Protein AF-A0A378B415-F1 (afdb_monomer)

Organism: Klebsiella pneumoniae (NCBI:txid573)

Mean predicted aligned error: 6.0 Å

InterPro domains:
  IPR000515 ABC transporter type 1, transmembrane domain MetI-like [PS50928] (44-105)
  IPR035906 MetI-like superfamily [G3DSA:1.10.3720.10] (1-105)
  IPR035906 MetI-like superfamily [SSF161098] (2-105)

Radius of gyration: 22.16 Å; Cα contacts (8 Å, |Δi|>4): 38; chains: 1; bounding box: 44×38×58 Å

pLDDT: mean 92.39, std 5.15, range [62.81, 98.38]

Solvent-accessible surface area (backbone atoms only — not comparable to full-atom values): 6098 Å² total; per-residue (Å²): 110,80,84,50,46,65,57,51,52,51,51,46,30,58,39,12,67,42,36,89,79,76,35,82,56,60,68,48,53,51,51,63,56,51,73,66,37,86,58,47,64,58,55,52,49,52,50,52,50,52,52,51,52,52,52,52,52,46,46,67,52,48,49,58,53,48,48,49,64,72,78,40,92,58,84,63,59,69,57,56,55,49,62,69,42,45,71,76,70,47,61,68,65,57,60,53,50,54,50,53,53,65,75,70,110

Foldseek 3Di:
DVVCVVVVVVVQCCQPVCVVVVDPPCGNVVVVVLVPDPCNCVVVVVVCVVVVVCVVVCCVPVVVLVCCLPVDDDPPNVVSVVVVCVVVPDDVVVVVVVVVVVVVD

Sequence (105 aa):
MLVALPLVFILLQAIFPHFSAGSLGDAFGGIPALLADPQLPAMLGGTLWIAAGVALVSVMIGLPLGILRGMFSLPLPRLWDLLFLIPFLTPPYISALSWMLALQS

Secondary structure (DSSP, 8-state):
-TTTHHHHHHHHHHH-TTGGGT---STTTHHHHHHT-TTHHHHHHHHHHHHHHHHHHHHHHHHHHHHHHHHS--SSHHHHHHHHHHHHHS-HHHHHHHHHHHHH-

Structure (mmCIF, N/CA/C/O backbone):
data_AF-A0A378B415-F1
#
_entry.id   AF-A0A378B415-F1
#
loop_
_atom_site.group_PDB
_atom_site.id
_atom_site.type_symbol
_atom_site.label_atom_id
_atom_site.label_alt_id
_atom_site.label_comp_id
_atom_site.label_asym_id
_atom_site.label_entity_id
_atom_site.label_seq_id
_atom_site.pdbx_PDB_ins_code
_atom_site.Cartn_x
_atom_site.Cartn_y
_atom_site.Cartn_z
_atom_site.occupancy
_atom_site.B_iso_or_equiv
_atom_site.auth_seq_id
_atom_site.auth_comp_id
_atom_site.auth_asym_id
_atom_site.auth_atom_id
_atom_site.pdbx_PDB_model_num
ATOM 1 N N . MET A 1 1 ? -11.391 -14.918 -20.750 1.00 62.81 1 MET A N 1
ATOM 2 C CA . MET A 1 1 ? -10.126 -14.442 -21.356 1.00 62.81 1 MET A CA 1
ATOM 3 C C . MET A 1 1 ? -10.041 -12.921 -21.484 1.00 62.81 1 MET A C 1
ATOM 5 O O . MET A 1 1 ? -8.949 -12.401 -21.314 1.00 62.81 1 MET A O 1
ATOM 9 N N . LEU A 1 2 ? -11.152 -12.189 -21.665 1.00 77.81 2 LEU A N 1
ATOM 10 C CA . LEU A 1 2 ? -11.139 -10.715 -21.738 1.00 77.81 2 LEU A CA 1
ATOM 11 C C . LEU A 1 2 ? -10.521 -10.024 -20.497 1.00 77.81 2 LEU A C 1
ATOM 13 O O . LEU A 1 2 ? -9.818 -9.034 -20.638 1.00 77.81 2 LEU A O 1
ATOM 17 N N . VAL A 1 3 ? -10.704 -10.592 -19.298 1.00 89.06 3 VAL A N 1
ATOM 18 C CA . VAL A 1 3 ? -10.144 -10.064 -18.032 1.00 89.06 3 VAL A CA 1
ATOM 19 C C . VAL A 1 3 ? -8.618 -10.217 -17.940 1.00 89.06 3 VAL A C 1
ATOM 21 O O . VAL A 1 3 ? -7.954 -9.406 -17.305 1.00 89.06 3 VAL A O 1
ATOM 24 N N . ALA A 1 4 ? -8.047 -11.236 -18.588 1.00 92.12 4 ALA A N 1
ATOM 25 C CA . ALA A 1 4 ? -6.605 -11.492 -18.563 1.00 92.12 4 ALA A CA 1
ATOM 26 C C . ALA A 1 4 ? -5.844 -10.684 -19.625 1.00 92.12 4 ALA A C 1
ATOM 28 O O . ALA A 1 4 ? -4.639 -10.493 -19.498 1.00 92.12 4 ALA A O 1
ATOM 29 N N . LEU A 1 5 ? -6.543 -10.189 -20.652 1.00 92.75 5 LEU A N 1
ATOM 30 C CA . LEU A 1 5 ? -5.972 -9.412 -21.750 1.00 92.75 5 LEU A CA 1
ATOM 31 C C . LEU A 1 5 ? -5.056 -8.254 -21.289 1.00 92.75 5 LEU A C 1
ATOM 33 O O . LEU A 1 5 ? -3.935 -8.195 -21.788 1.00 92.75 5 LEU A O 1
ATOM 37 N N . PRO A 1 6 ? -5.438 -7.371 -20.338 1.00 93.00 6 PRO A N 1
ATOM 38 C CA . PRO A 1 6 ? -4.557 -6.285 -19.895 1.00 93.00 6 PRO A CA 1
ATOM 39 C C . PRO A 1 6 ? -3.289 -6.789 -19.197 1.00 93.00 6 PRO A C 1
ATOM 41 O O . PRO A 1 6 ? -2.213 -6.242 -19.416 1.00 93.00 6 PRO A O 1
ATOM 44 N N . LEU A 1 7 ? -3.386 -7.859 -18.404 1.00 94.06 7 LEU A N 1
ATOM 45 C CA . LEU A 1 7 ? -2.223 -8.464 -17.748 1.00 94.06 7 LEU A CA 1
ATOM 46 C C . LEU A 1 7 ? -1.273 -9.075 -18.776 1.00 94.06 7 LEU A C 1
ATOM 48 O O . LEU A 1 7 ? -0.072 -8.832 -18.723 1.00 94.06 7 LEU A O 1
ATOM 52 N N . VAL A 1 8 ? -1.814 -9.811 -19.749 1.00 94.12 8 VAL A N 1
ATOM 53 C CA . VAL A 1 8 ? -1.033 -10.362 -20.863 1.00 94.12 8 VAL A CA 1
ATOM 54 C C . VAL A 1 8 ? -0.372 -9.237 -21.659 1.00 94.12 8 VAL A C 1
ATOM 56 O O . VAL A 1 8 ? 0.797 -9.350 -22.008 1.00 94.12 8 VAL A O 1
ATOM 59 N N . PHE A 1 9 ? -1.068 -8.124 -21.887 1.00 92.94 9 PHE A N 1
ATOM 60 C CA . PHE A 1 9 ? -0.516 -6.958 -22.574 1.00 92.94 9 PHE A CA 1
ATOM 61 C C . PHE A 1 9 ? 0.634 -6.296 -21.794 1.00 92.94 9 PHE A C 1
ATOM 63 O O . PHE A 1 9 ? 1.646 -5.927 -22.386 1.00 92.94 9 PHE A O 1
ATOM 70 N N . ILE A 1 10 ? 0.524 -6.180 -20.466 1.00 93.44 10 ILE A N 1
ATOM 71 C CA . ILE A 1 10 ? 1.612 -5.688 -19.601 1.00 93.44 10 ILE A CA 1
ATOM 72 C C . ILE A 1 10 ? 2.811 -6.643 -19.646 1.00 93.44 10 ILE A C 1
ATOM 74 O O . ILE A 1 10 ? 3.942 -6.189 -19.786 1.00 93.44 10 ILE A O 1
ATOM 78 N N . LEU A 1 11 ? 2.578 -7.958 -19.585 1.00 93.44 11 LEU A N 1
ATOM 79 C CA . LEU A 1 11 ? 3.644 -8.961 -19.678 1.00 93.44 11 LEU A CA 1
ATOM 80 C C . LEU A 1 11 ? 4.357 -8.915 -21.033 1.00 93.44 11 LEU A C 1
ATOM 82 O O . LEU A 1 11 ? 5.583 -8.953 -21.082 1.00 93.44 11 LEU A O 1
ATOM 86 N N . LEU A 1 12 ? 3.605 -8.789 -22.129 1.00 93.50 12 LEU A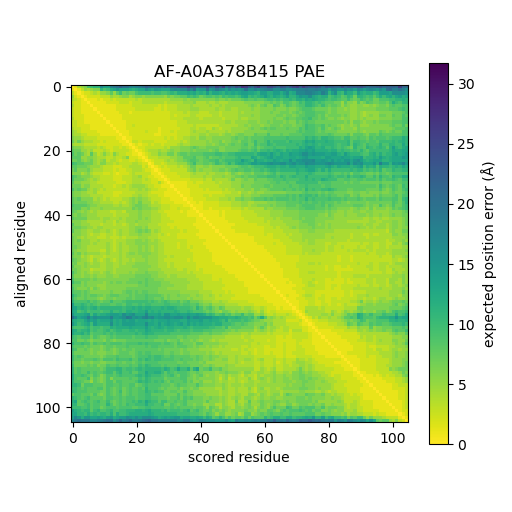 N 1
ATOM 87 C CA . LEU A 1 12 ? 4.177 -8.657 -23.467 1.00 93.50 12 LEU A CA 1
ATOM 88 C C . LEU A 1 12 ? 4.992 -7.372 -23.610 1.00 93.50 12 LEU A C 1
ATOM 90 O O . LEU A 1 12 ? 6.049 -7.426 -24.219 1.00 93.50 12 LEU A O 1
ATOM 94 N N . GLN A 1 13 ? 4.574 -6.257 -23.004 1.00 92.56 13 GLN A N 1
ATOM 95 C CA . GLN A 1 13 ? 5.380 -5.029 -22.966 1.00 92.56 13 GLN A CA 1
ATOM 96 C C . GLN A 1 13 ? 6.626 -5.150 -22.079 1.00 92.56 13 GLN A C 1
ATOM 98 O O . GLN A 1 13 ? 7.662 -4.578 -22.397 1.00 92.56 13 GLN A O 1
ATOM 103 N N . ALA A 1 14 ? 6.549 -5.901 -20.979 1.00 92.31 14 ALA A N 1
ATOM 104 C CA . ALA A 1 14 ? 7.707 -6.155 -20.126 1.00 92.31 14 ALA A CA 1
ATOM 105 C C . ALA A 1 14 ? 8.772 -7.006 -20.844 1.00 92.31 14 ALA A C 1
ATOM 107 O O . ALA A 1 14 ? 9.966 -6.786 -20.650 1.00 92.31 14 ALA A O 1
ATOM 108 N N . ILE A 1 15 ? 8.346 -7.958 -21.686 1.00 93.62 15 ILE A N 1
ATOM 109 C CA . ILE A 1 15 ? 9.245 -8.762 -22.529 1.00 93.62 15 ILE A CA 1
ATOM 110 C C . ILE A 1 15 ? 9.687 -7.968 -23.762 1.00 93.62 15 ILE A C 1
ATOM 112 O O . ILE A 1 15 ? 10.856 -8.008 -24.105 1.00 93.62 15 ILE A O 1
ATOM 116 N N . PHE A 1 16 ? 8.790 -7.242 -24.422 1.00 95.25 16 PHE A N 1
ATOM 117 C CA . PHE A 1 16 ? 9.058 -6.460 -25.628 1.00 95.25 16 PHE A CA 1
ATOM 118 C C . PHE A 1 16 ? 8.699 -4.989 -25.360 1.00 95.25 16 PHE A C 1
ATOM 120 O O . PHE A 1 16 ? 7.535 -4.608 -25.514 1.00 95.25 16 PHE A O 1
ATOM 127 N N . PRO A 1 17 ? 9.669 -4.131 -24.994 1.00 90.44 17 PRO A N 1
ATOM 128 C CA . PRO A 1 17 ? 9.410 -2.738 -24.605 1.00 90.44 17 PRO A CA 1
ATOM 129 C C . PRO A 1 17 ? 8.640 -1.921 -25.654 1.00 90.44 17 PRO A C 1
ATOM 131 O O . PRO A 1 17 ? 7.930 -0.973 -25.325 1.00 90.44 17 PRO A O 1
ATOM 134 N N . HIS A 1 18 ? 8.747 -2.314 -26.926 1.00 90.56 18 HIS A N 1
ATOM 135 C CA . HIS A 1 18 ? 8.098 -1.669 -28.067 1.00 90.56 18 HIS A CA 1
ATOM 136 C C . HIS A 1 18 ? 6.856 -2.420 -28.585 1.00 90.56 18 HIS A C 1
ATOM 138 O O . HIS A 1 18 ? 6.388 -2.148 -29.694 1.00 90.56 18 HIS A O 1
ATOM 144 N N . PHE A 1 19 ? 6.282 -3.332 -27.789 1.00 91.19 19 PHE A N 1
ATOM 145 C CA . PHE A 1 19 ? 5.093 -4.110 -28.161 1.00 91.19 19 PHE A CA 1
ATOM 146 C C . PHE A 1 19 ? 3.884 -3.233 -28.499 1.00 91.19 19 PHE A C 1
ATOM 148 O O . PHE A 1 19 ? 3.151 -3.515 -29.444 1.00 91.19 19 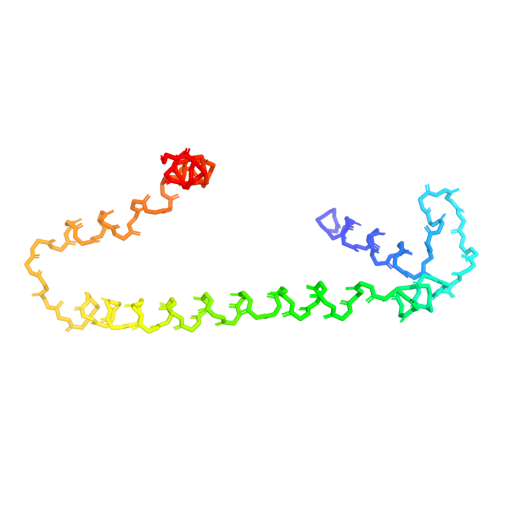PHE A O 1
ATOM 155 N N . SER A 1 20 ? 3.698 -2.129 -27.770 1.00 88.44 20 SER A N 1
ATOM 156 C CA . SER A 1 20 ? 2.622 -1.158 -28.010 1.00 88.44 20 SER A CA 1
ATOM 157 C C . SER A 1 20 ? 2.722 -0.463 -29.374 1.00 88.44 20 SER A C 1
ATOM 159 O O . SER A 1 20 ? 1.706 -0.022 -29.905 1.00 88.44 20 SER A O 1
ATOM 161 N N . ALA A 1 21 ? 3.918 -0.421 -29.970 1.00 89.50 21 ALA A N 1
ATOM 162 C CA . ALA A 1 21 ? 4.166 0.076 -31.3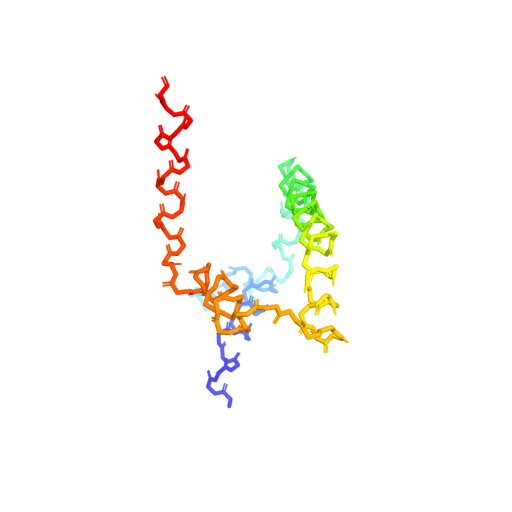23 1.00 89.50 21 ALA A CA 1
ATOM 163 C C . ALA A 1 21 ? 4.078 -1.027 -32.402 1.00 89.50 21 ALA A C 1
ATOM 165 O O . ALA A 1 21 ? 4.391 -0.776 -33.563 1.00 89.50 21 ALA A O 1
ATOM 166 N N . GLY A 1 22 ? 3.677 -2.252 -32.036 1.00 89.25 22 GLY A N 1
ATOM 167 C CA . GLY A 1 22 ? 3.599 -3.402 -32.944 1.00 89.25 22 GLY A CA 1
ATOM 168 C C . GLY A 1 22 ? 4.941 -4.091 -33.212 1.00 89.25 22 GLY A C 1
ATOM 169 O O . GLY A 1 22 ? 5.028 -4.915 -34.121 1.00 89.25 22 GLY A O 1
ATOM 170 N N . SER A 1 23 ? 5.987 -3.773 -32.441 1.00 89.12 23 SER A N 1
ATOM 171 C CA . SER A 1 23 ? 7.319 -4.365 -32.593 1.00 89.12 23 SER A CA 1
ATOM 172 C C . SER A 1 23 ? 7.558 -5.489 -31.582 1.00 89.12 23 SER A C 1
ATOM 174 O O . SER A 1 23 ? 7.314 -5.328 -30.388 1.00 89.12 23 SER A O 1
ATOM 176 N N . LEU A 1 24 ? 8.090 -6.615 -32.065 1.00 87.31 24 LEU A N 1
ATOM 177 C CA . LEU A 1 24 ? 8.595 -7.734 -31.251 1.00 87.31 24 LEU A CA 1
ATOM 178 C C . LEU A 1 24 ? 10.131 -7.712 -31.124 1.00 87.31 24 LEU A C 1
ATOM 180 O O . LEU A 1 24 ? 10.747 -8.716 -30.774 1.00 87.31 24 LEU A O 1
ATOM 184 N N . GLY A 1 25 ? 10.765 -6.589 -31.467 1.00 87.44 25 GLY A N 1
ATOM 185 C CA . GLY A 1 25 ? 12.203 -6.396 -31.299 1.00 87.44 25 GLY A CA 1
ATOM 186 C C . GLY A 1 25 ? 12.595 -6.103 -29.849 1.00 87.44 25 GLY A C 1
ATOM 187 O O . GLY A 1 25 ? 11.748 -5.761 -29.026 1.00 87.44 25 GLY A O 1
ATOM 188 N N . ASP A 1 26 ? 13.897 -6.205 -29.570 1.00 86.62 26 ASP A N 1
ATOM 189 C CA . ASP A 1 26 ? 14.508 -5.830 -28.284 1.00 86.62 26 ASP A CA 1
ATOM 190 C C . ASP A 1 26 ? 13.948 -6.596 -27.068 1.00 86.62 26 ASP A C 1
ATOM 192 O O . ASP A 1 26 ? 13.653 -6.038 -26.009 1.00 86.62 26 ASP A O 1
ATOM 196 N N . ALA A 1 27 ? 13.767 -7.910 -27.236 1.00 89.69 27 ALA A N 1
ATOM 197 C CA . ALA A 1 27 ? 13.283 -8.779 -26.171 1.00 89.69 27 ALA A CA 1
ATOM 198 C C . ALA A 1 27 ? 14.165 -8.662 -24.915 1.00 89.69 27 ALA A C 1
ATOM 200 O O . ALA A 1 27 ? 15.385 -8.802 -24.983 1.00 89.69 27 ALA A O 1
ATOM 201 N N . PHE A 1 28 ? 13.529 -8.436 -23.768 1.00 92.56 28 PHE A N 1
ATOM 202 C CA . PHE A 1 28 ? 14.133 -8.181 -22.462 1.00 92.56 28 PHE A CA 1
ATOM 203 C C . PHE A 1 28 ? 15.037 -6.940 -22.389 1.00 92.56 28 PHE A C 1
ATOM 205 O O . PHE A 1 28 ? 15.646 -6.719 -21.344 1.00 92.56 28 PHE A O 1
ATOM 212 N N . GLY A 1 29 ? 15.085 -6.090 -23.422 1.00 89.75 29 GLY A N 1
ATOM 213 C CA . GLY A 1 29 ? 15.920 -4.881 -23.455 1.00 89.75 29 GLY A CA 1
ATOM 214 C C . GLY A 1 29 ? 15.603 -3.876 -22.342 1.00 89.75 29 GLY A C 1
ATOM 215 O O . GLY A 1 29 ? 16.485 -3.172 -21.851 1.00 89.75 29 GLY A O 1
ATOM 216 N N . GLY A 1 30 ? 14.365 -3.889 -21.836 1.00 88.19 30 GLY A N 1
ATOM 217 C CA . GLY A 1 30 ? 13.954 -3.088 -20.682 1.00 88.19 30 GLY A CA 1
ATOM 218 C C . GLY A 1 30 ? 14.582 -3.526 -19.351 1.00 88.19 30 GLY A C 1
ATOM 219 O O . GLY A 1 30 ? 14.709 -2.701 -18.451 1.00 88.19 30 GLY A O 1
ATOM 220 N N . ILE A 1 31 ? 15.007 -4.790 -19.208 1.00 90.75 31 ILE A N 1
ATOM 221 C CA . ILE A 1 31 ? 15.550 -5.301 -17.938 1.00 90.75 31 ILE A CA 1
ATOM 222 C C . ILE A 1 31 ? 16.933 -4.704 -17.638 1.00 90.75 31 ILE A C 1
ATOM 224 O O . ILE A 1 31 ? 17.091 -4.150 -16.550 1.00 90.75 31 ILE A O 1
ATOM 228 N N . PRO A 1 32 ? 17.932 -4.750 -18.545 1.00 91.25 32 PRO A N 1
ATOM 229 C CA . PRO A 1 32 ? 19.210 -4.080 -18.316 1.00 91.25 32 PRO A CA 1
ATOM 230 C C . PRO A 1 32 ? 19.057 -2.578 -18.067 1.00 91.25 32 PRO A C 1
ATOM 232 O O . PRO A 1 32 ? 19.723 -2.048 -17.184 1.00 91.25 32 PRO A O 1
ATOM 235 N N . ALA A 1 33 ? 18.160 -1.906 -18.799 1.00 89.94 33 ALA A N 1
ATOM 236 C CA . ALA A 1 33 ? 17.893 -0.481 -18.617 1.00 89.94 33 ALA A CA 1
ATOM 237 C C . ALA A 1 33 ? 17.324 -0.172 -17.222 1.00 89.94 33 ALA A C 1
ATOM 239 O O . ALA A 1 33 ? 17.779 0.763 -16.571 1.00 89.94 33 ALA A O 1
ATOM 240 N N . LEU A 1 34 ? 16.386 -0.994 -16.738 1.00 90.81 34 LEU A N 1
ATOM 241 C CA . LEU A 1 34 ? 15.826 -0.881 -15.393 1.00 90.81 34 LEU A CA 1
ATOM 242 C C . LEU A 1 34 ? 16.879 -1.162 -14.312 1.00 90.81 34 LEU A C 1
ATOM 244 O O . LEU A 1 34 ? 16.963 -0.431 -13.335 1.00 90.81 34 LEU A O 1
ATOM 248 N N . LEU A 1 35 ? 17.701 -2.201 -14.482 1.00 93.44 35 LEU A N 1
ATOM 249 C CA . LEU A 1 35 ? 18.758 -2.549 -13.522 1.00 93.44 35 LEU A CA 1
ATOM 250 C C . LEU A 1 35 ? 19.894 -1.520 -13.480 1.00 93.44 35 LEU A C 1
ATOM 252 O O . LEU A 1 35 ? 20.563 -1.397 -12.456 1.00 93.44 35 LEU A O 1
ATOM 256 N N . ALA A 1 36 ? 20.118 -0.797 -14.577 1.00 94.50 36 ALA A N 1
ATOM 257 C CA . ALA A 1 36 ? 21.072 0.303 -14.641 1.00 94.50 36 ALA A CA 1
ATOM 258 C C . ALA A 1 36 ? 20.533 1.602 -14.016 1.00 94.50 36 ALA A C 1
ATOM 260 O O . ALA A 1 36 ? 21.310 2.538 -13.827 1.00 94.50 36 ALA 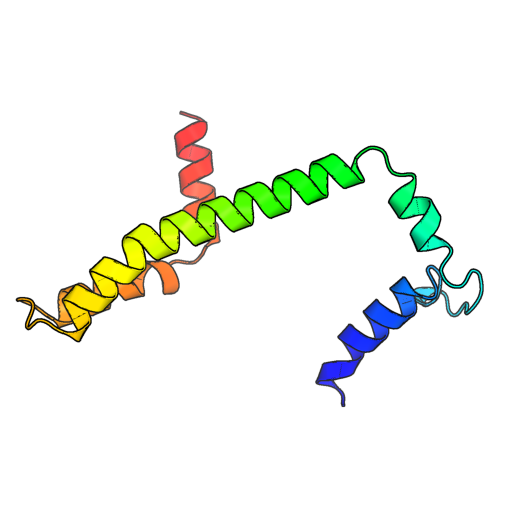A O 1
ATOM 261 N N . ASP A 1 37 ? 19.236 1.676 -13.698 1.00 95.06 37 ASP A N 1
ATOM 262 C CA . ASP A 1 37 ? 18.634 2.856 -13.087 1.00 95.06 37 ASP A CA 1
ATOM 263 C C . ASP A 1 37 ? 19.133 3.024 -11.637 1.00 95.06 37 ASP A C 1
ATOM 265 O O . ASP A 1 37 ? 18.824 2.197 -10.768 1.00 95.06 37 ASP A O 1
ATOM 269 N N . PRO A 1 38 ? 19.874 4.105 -11.325 1.00 94.44 38 PRO A N 1
ATOM 270 C CA . PRO A 1 38 ? 20.372 4.344 -9.975 1.00 94.44 38 PRO A CA 1
ATOM 271 C C . PRO A 1 38 ? 19.253 4.585 -8.949 1.00 94.44 38 PRO A C 1
ATOM 273 O O . PRO A 1 38 ? 19.493 4.454 -7.749 1.00 94.44 38 PRO A O 1
ATOM 276 N N . GLN A 1 39 ? 18.038 4.935 -9.384 1.00 95.44 39 GLN A N 1
ATOM 277 C CA . GLN A 1 39 ? 16.895 5.159 -8.498 1.00 95.44 39 GLN A CA 1
ATOM 278 C C . GLN A 1 39 ? 16.179 3.862 -8.114 1.00 95.44 39 GLN A C 1
ATOM 280 O O . GLN A 1 39 ? 15.524 3.826 -7.068 1.00 95.44 39 GLN A O 1
ATOM 285 N N . LEU A 1 40 ? 16.327 2.787 -8.900 1.00 95.50 40 LEU A N 1
ATOM 286 C CA . LEU A 1 40 ? 15.605 1.531 -8.692 1.00 95.50 40 LEU A CA 1
ATOM 287 C C . LEU A 1 40 ? 15.745 0.988 -7.256 1.00 95.50 40 LEU A C 1
ATOM 289 O O . LEU A 1 40 ? 14.711 0.702 -6.642 1.00 95.50 40 LEU A O 1
ATOM 293 N N . PRO A 1 41 ? 16.954 0.877 -6.663 1.00 94.62 41 PRO A N 1
ATOM 294 C CA . PRO A 1 41 ? 17.092 0.349 -5.307 1.00 94.62 41 PRO A CA 1
ATOM 295 C C . PRO A 1 41 ? 16.400 1.227 -4.261 1.00 94.62 41 PRO A C 1
ATOM 297 O O . PRO A 1 41 ? 15.806 0.708 -3.318 1.00 94.62 41 PRO A O 1
ATOM 300 N N . ALA A 1 42 ? 16.439 2.551 -4.437 1.00 95.75 42 ALA A N 1
ATOM 301 C CA . ALA A 1 42 ? 15.811 3.496 -3.521 1.00 95.75 42 ALA A CA 1
ATOM 302 C C . ALA A 1 42 ? 14.278 3.430 -3.603 1.00 95.75 42 ALA A C 1
ATOM 304 O O . ALA A 1 42 ? 13.611 3.380 -2.570 1.00 95.75 42 ALA A O 1
ATOM 305 N N . MET A 1 43 ? 13.711 3.370 -4.812 1.00 96.06 43 MET A N 1
ATOM 306 C CA . MET A 1 43 ? 12.261 3.262 -5.006 1.00 96.06 43 MET A CA 1
ATOM 307 C C . MET A 1 43 ? 11.718 1.917 -4.517 1.00 96.06 43 MET A C 1
ATOM 309 O O . MET A 1 43 ? 10.710 1.874 -3.805 1.00 96.06 43 MET A O 1
ATOM 313 N N . LEU A 1 44 ? 12.399 0.816 -4.853 1.00 96.62 44 LEU A N 1
ATOM 314 C CA . LEU A 1 44 ? 12.017 -0.520 -4.402 1.00 96.62 44 LEU A CA 1
ATOM 315 C C . LEU A 1 44 ? 12.153 -0.643 -2.880 1.00 96.62 44 LEU A C 1
ATOM 317 O O . LEU A 1 44 ? 11.220 -1.089 -2.214 1.00 96.62 44 LEU A O 1
ATOM 321 N N . GLY A 1 45 ? 13.282 -0.195 -2.324 1.00 96.88 45 GLY A N 1
ATOM 322 C CA . GLY A 1 45 ? 13.533 -0.199 -0.886 1.00 96.88 45 GLY A CA 1
ATOM 323 C C . GLY A 1 45 ? 12.511 0.634 -0.115 1.00 96.88 45 GLY A C 1
ATOM 324 O O . GLY A 1 45 ? 11.938 0.146 0.856 1.00 96.88 45 GLY A O 1
ATOM 325 N N . GLY A 1 46 ? 12.212 1.850 -0.583 1.00 96.50 46 GLY A N 1
ATOM 326 C CA . GLY A 1 46 ? 11.185 2.709 0.008 1.00 96.50 46 GLY A CA 1
ATOM 327 C C . GLY A 1 46 ? 9.793 2.076 -0.030 1.00 96.50 46 GLY A C 1
ATOM 328 O O . GLY A 1 46 ? 9.084 2.084 0.975 1.00 96.50 46 GLY A O 1
ATOM 329 N N . THR A 1 47 ? 9.425 1.453 -1.154 1.00 97.06 47 THR A N 1
ATOM 330 C CA . THR A 1 47 ? 8.138 0.753 -1.303 1.00 97.06 47 THR A CA 1
ATOM 331 C C . THR A 1 47 ? 8.024 -0.419 -0.332 1.00 97.06 47 THR A C 1
ATOM 333 O O . THR A 1 47 ? 7.025 -0.534 0.377 1.00 97.06 47 THR A O 1
ATOM 336 N N . LEU A 1 48 ? 9.054 -1.269 -0.256 1.00 97.88 48 LEU A N 1
ATOM 337 C CA . LEU A 1 48 ? 9.077 -2.416 0.653 1.00 97.88 48 LEU A CA 1
ATOM 338 C C . LEU A 1 48 ? 9.063 -1.980 2.118 1.00 97.88 48 LEU A C 1
ATOM 340 O O . LEU A 1 48 ? 8.343 -2.571 2.918 1.00 97.88 48 LEU A O 1
ATOM 344 N N . TRP A 1 49 ? 9.816 -0.935 2.464 1.00 97.75 49 TRP A N 1
ATOM 345 C CA . TRP A 1 49 ? 9.863 -0.395 3.819 1.00 97.75 49 TRP A CA 1
ATOM 346 C C . TRP A 1 49 ? 8.495 0.108 4.279 1.00 97.75 49 TRP A C 1
ATOM 348 O O . TRP A 1 49 ? 8.014 -0.285 5.342 1.00 97.75 49 TRP A O 1
ATOM 358 N N . ILE A 1 50 ? 7.838 0.928 3.453 1.00 97.38 50 ILE A N 1
ATOM 359 C CA . ILE A 1 50 ? 6.504 1.453 3.756 1.00 97.38 50 ILE A CA 1
ATOM 360 C C . ILE A 1 50 ? 5.495 0.305 3.833 1.00 97.38 50 ILE A C 1
ATOM 362 O O . ILE A 1 50 ? 4.745 0.224 4.804 1.00 97.38 50 ILE A O 1
ATOM 366 N N . ALA A 1 51 ? 5.495 -0.610 2.859 1.00 97.56 51 ALA A N 1
ATOM 367 C CA . ALA A 1 51 ? 4.571 -1.741 2.841 1.00 97.56 51 ALA A CA 1
ATOM 368 C C . ALA A 1 51 ? 4.731 -2.636 4.079 1.00 97.56 51 ALA A C 1
ATOM 370 O O . ALA A 1 51 ? 3.739 -2.975 4.724 1.00 97.56 51 ALA A O 1
ATOM 371 N N . ALA A 1 52 ? 5.967 -2.977 4.451 1.00 98.06 52 ALA A N 1
ATOM 372 C CA . ALA A 1 52 ? 6.254 -3.789 5.628 1.00 98.06 52 ALA A CA 1
ATOM 373 C C . ALA A 1 52 ? 5.865 -3.071 6.928 1.00 98.06 52 ALA A C 1
ATOM 375 O O . ALA A 1 52 ? 5.221 -3.672 7.786 1.00 98.06 52 ALA A O 1
ATOM 376 N N . GLY A 1 53 ? 6.202 -1.784 7.059 1.00 98.12 53 GLY A N 1
ATOM 377 C CA . GLY A 1 53 ? 5.840 -0.975 8.222 1.00 98.12 53 GLY A CA 1
ATOM 378 C C . GLY A 1 53 ? 4.326 -0.884 8.410 1.00 98.12 53 GLY A C 1
ATOM 379 O O . GLY A 1 53 ? 3.816 -1.166 9.494 1.00 98.12 53 GLY A O 1
ATOM 380 N N . VAL A 1 54 ? 3.590 -0.573 7.339 1.00 96.94 54 VAL A N 1
ATOM 381 C CA . VAL A 1 54 ? 2.123 -0.504 7.366 1.00 96.94 54 VAL A CA 1
ATOM 382 C C . VAL A 1 54 ? 1.519 -1.866 7.692 1.00 96.94 54 VAL A C 1
ATOM 384 O O . VAL A 1 54 ? 0.633 -1.938 8.542 1.00 96.94 54 VAL A O 1
ATOM 387 N N . ALA A 1 55 ? 1.999 -2.948 7.072 1.00 97.75 55 ALA A N 1
ATOM 388 C CA . ALA A 1 55 ? 1.502 -4.295 7.337 1.00 97.75 55 ALA A CA 1
ATOM 3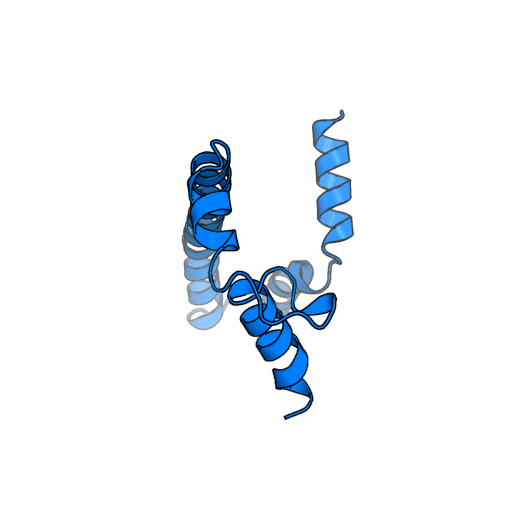89 C C . ALA A 1 55 ? 1.718 -4.700 8.802 1.00 97.75 55 ALA A C 1
ATOM 391 O O . ALA A 1 55 ? 0.784 -5.163 9.454 1.00 97.75 55 ALA A O 1
ATOM 392 N N . LEU A 1 56 ? 2.918 -4.469 9.342 1.00 98.38 56 LEU A N 1
ATOM 393 C CA . LEU A 1 56 ? 3.255 -4.809 10.722 1.00 98.38 56 LEU A CA 1
ATOM 394 C C . LEU A 1 56 ? 2.381 -4.046 11.721 1.00 98.38 56 LEU A C 1
ATOM 396 O O . LEU A 1 56 ? 1.764 -4.664 12.587 1.00 98.38 56 LEU A O 1
ATOM 400 N N . VAL A 1 57 ? 2.276 -2.722 11.579 1.00 98.06 57 VAL A N 1
ATOM 401 C CA . VAL A 1 57 ? 1.453 -1.887 12.470 1.00 98.06 57 VAL A CA 1
ATOM 402 C C . VAL A 1 57 ? -0.027 -2.260 12.352 1.00 98.06 57 VAL A C 1
ATOM 404 O O . VAL A 1 57 ? -0.721 -2.374 13.363 1.00 98.06 57 VAL A O 1
ATOM 407 N N . SER A 1 58 ? -0.503 -2.528 11.133 1.00 96.56 58 SER A N 1
ATOM 408 C CA . SER A 1 58 ? -1.882 -2.966 10.898 1.00 96.56 58 SER A CA 1
ATOM 409 C C . SER A 1 58 ? -2.178 -4.298 11.579 1.00 96.56 58 SER A C 1
ATOM 411 O O . SER A 1 58 ? -3.236 -4.440 12.182 1.00 96.56 58 SER A O 1
ATOM 413 N N . VAL A 1 59 ? -1.255 -5.263 11.544 1.00 97.56 59 VAL A N 1
ATOM 414 C CA . VAL A 1 59 ? -1.406 -6.539 12.260 1.00 97.56 59 VAL A CA 1
ATOM 415 C C . VAL A 1 59 ? -1.357 -6.319 13.768 1.00 97.56 59 VAL A C 1
ATOM 417 O O . VAL A 1 59 ? -2.216 -6.833 14.479 1.00 97.56 59 VAL A O 1
ATOM 420 N N . MET A 1 60 ? -0.410 -5.520 14.264 1.00 98.06 60 MET A N 1
ATOM 421 C CA . MET A 1 60 ? -0.271 -5.235 15.694 1.00 98.06 60 MET A CA 1
ATOM 422 C C . MET A 1 60 ? -1.529 -4.619 16.313 1.00 98.06 60 MET A C 1
ATOM 424 O O . MET A 1 60 ? -1.800 -4.868 17.482 1.00 98.06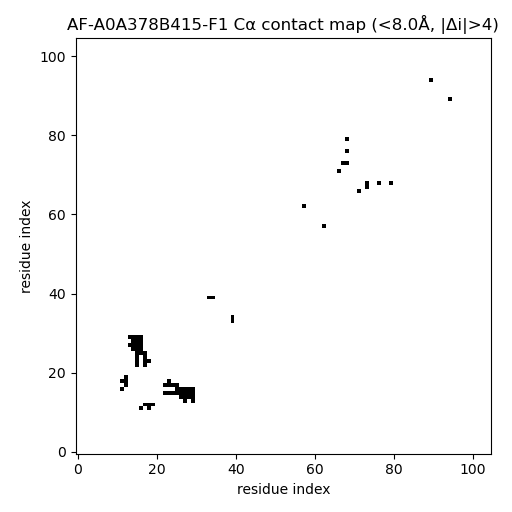 60 MET A O 1
ATOM 428 N N . ILE A 1 61 ? -2.290 -3.829 15.555 1.00 96.12 61 ILE A N 1
ATOM 429 C CA . ILE A 1 61 ? -3.519 -3.178 16.033 1.00 96.12 61 ILE A CA 1
ATOM 430 C C . ILE A 1 61 ? -4.759 -3.999 15.659 1.00 96.12 61 ILE A C 1
ATOM 432 O O . ILE A 1 61 ? -5.616 -4.276 16.498 1.00 96.12 61 ILE A O 1
ATOM 436 N N . GLY A 1 62 ? -4.857 -4.405 14.396 1.00 94.94 62 GLY A N 1
ATOM 437 C CA . GLY A 1 62 ? -6.016 -5.093 13.842 1.00 94.94 62 GLY A CA 1
ATOM 438 C C . GLY A 1 62 ? -6.212 -6.493 14.412 1.00 94.94 62 GLY A C 1
ATOM 439 O O . GLY A 1 62 ? -7.350 -6.880 14.664 1.00 94.94 62 GLY A O 1
ATOM 440 N N . LEU A 1 63 ? -5.134 -7.242 14.677 1.00 95.94 63 LEU A N 1
ATOM 441 C CA . LEU A 1 63 ? -5.247 -8.597 15.218 1.00 95.94 63 LEU A CA 1
ATOM 442 C C . LEU A 1 63 ? -5.810 -8.600 16.652 1.00 95.94 63 LEU A C 1
ATOM 444 O O . LEU A 1 63 ? -6.802 -9.297 16.870 1.00 95.94 63 LEU A O 1
ATOM 448 N N . PRO A 1 64 ? -5.292 -7.811 17.619 1.00 94.81 64 PRO A N 1
ATOM 449 C CA . PRO A 1 64 ? -5.901 -7.726 18.947 1.00 94.81 64 PRO A CA 1
ATOM 450 C C . PRO A 1 64 ? -7.354 -7.250 18.920 1.00 94.81 64 PRO A C 1
ATOM 452 O O . PRO A 1 64 ? -8.193 -7.834 19.600 1.00 94.81 64 PRO A O 1
ATOM 455 N N . LEU A 1 65 ? -7.674 -6.226 18.119 1.00 93.88 65 LEU A N 1
ATOM 456 C CA . LEU A 1 65 ? -9.043 -5.714 17.998 1.00 93.88 65 LEU A CA 1
ATOM 457 C C . LEU A 1 65 ? -9.994 -6.750 17.384 1.00 93.88 65 LEU A C 1
ATOM 459 O O . LEU A 1 65 ? -11.119 -6.911 17.858 1.00 93.88 65 LEU A O 1
ATOM 463 N N . GLY A 1 66 ? -9.531 -7.489 16.373 1.00 92.44 66 GLY A N 1
ATOM 464 C CA . GLY A 1 66 ? -10.275 -8.583 15.756 1.00 92.44 66 GLY A CA 1
ATOM 465 C C . GLY A 1 66 ? -10.532 -9.732 16.730 1.00 92.44 66 GLY A C 1
ATOM 466 O O . GLY A 1 66 ? -11.663 -10.204 16.834 1.00 92.44 66 GLY A O 1
ATOM 467 N N . ILE A 1 67 ? -9.517 -10.132 17.505 1.00 94.50 67 ILE A N 1
ATOM 468 C CA . ILE A 1 67 ? -9.652 -11.142 18.565 1.00 94.50 67 ILE A CA 1
ATOM 469 C C . ILE A 1 67 ? -10.645 -10.668 19.628 1.00 94.50 67 ILE A C 1
ATOM 471 O O . ILE A 1 67 ? -11.559 -11.410 19.984 1.00 94.50 67 ILE A O 1
ATOM 475 N N . LEU A 1 68 ? -10.512 -9.427 20.105 1.00 92.81 68 LEU A N 1
ATOM 476 C CA . LEU A 1 68 ? -11.390 -8.865 21.127 1.00 92.81 68 LEU A CA 1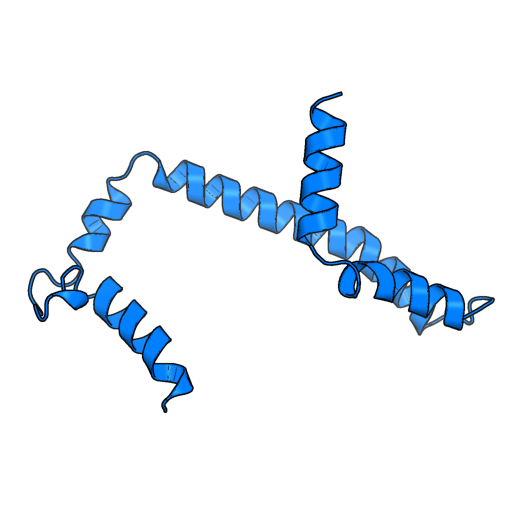
ATOM 477 C C . LEU A 1 68 ? -12.853 -8.856 20.659 1.00 92.81 68 LEU A C 1
ATOM 479 O O . LEU A 1 68 ? -13.741 -9.290 21.387 1.00 92.81 68 LEU A O 1
ATOM 483 N N . ARG A 1 69 ? -13.108 -8.416 19.422 1.00 91.62 69 ARG A N 1
ATOM 484 C CA . ARG A 1 69 ? -14.458 -8.365 18.847 1.00 91.62 69 ARG A CA 1
ATOM 485 C C . ARG A 1 69 ? -15.037 -9.744 18.518 1.00 91.62 69 ARG A C 1
ATOM 487 O O . ARG A 1 69 ? -16.259 -9.899 18.578 1.00 91.62 69 ARG A O 1
ATOM 494 N N . GLY A 1 70 ? -14.192 -10.697 18.124 1.00 89.31 70 GLY A N 1
ATOM 495 C CA . GLY A 1 70 ? -14.597 -12.030 17.673 1.00 89.31 70 GLY A CA 1
ATOM 496 C C . GLY A 1 70 ? -14.761 -13.053 18.798 1.00 89.31 70 GLY A C 1
ATOM 497 O O . GLY A 1 70 ? -15.638 -13.907 18.715 1.00 89.31 70 GLY A O 1
ATOM 498 N N . MET A 1 71 ? -13.941 -12.967 19.848 1.00 91.69 71 MET A N 1
ATOM 499 C CA . MET A 1 71 ? -13.923 -13.945 20.944 1.00 91.69 71 MET A CA 1
ATOM 500 C C . MET A 1 71 ? -14.626 -13.463 22.215 1.00 91.69 71 MET A C 1
ATOM 502 O O . MET A 1 71 ? -14.992 -14.291 23.047 1.00 91.69 71 MET A O 1
ATOM 506 N N . PHE A 1 72 ? -14.838 -12.153 22.379 1.00 89.75 72 PHE A N 1
ATOM 507 C CA . PHE A 1 72 ? -15.481 -11.589 23.566 1.00 89.75 72 PHE A CA 1
ATOM 508 C C . PHE A 1 72 ? -16.800 -10.895 23.223 1.00 89.75 72 PHE A C 1
ATOM 510 O O . PHE A 1 72 ? -16.971 -10.287 22.165 1.00 89.75 72 PHE A O 1
ATOM 517 N N . SER A 1 73 ? -17.745 -10.941 24.163 1.00 85.81 73 SER A N 1
ATOM 518 C CA . SER A 1 73 ? -18.991 -10.181 24.091 1.00 85.81 73 SER A CA 1
ATOM 519 C C . SER A 1 73 ? -18.741 -8.731 24.507 1.00 85.81 73 SER A C 1
ATOM 521 O O . SER A 1 73 ? -18.905 -8.368 25.674 1.00 85.81 73 SER A O 1
ATOM 523 N N . LEU A 1 74 ? -18.312 -7.900 23.558 1.00 87.88 74 LEU A N 1
ATOM 524 C CA . LEU A 1 74 ? -18.155 -6.467 23.790 1.00 87.88 74 LEU A CA 1
ATOM 525 C C . LEU A 1 74 ? -19.519 -5.782 23.976 1.00 87.88 74 LEU A C 1
ATOM 527 O O . LEU A 1 74 ? -20.474 -6.106 23.260 1.00 87.88 74 LEU A O 1
ATOM 531 N N . PRO A 1 75 ? -19.627 -4.801 24.890 1.00 88.50 75 PRO A N 1
ATOM 532 C CA . PRO A 1 75 ? -20.816 -3.967 24.974 1.00 88.50 75 PRO A CA 1
ATOM 533 C C . PRO A 1 75 ? -20.972 -3.165 23.671 1.00 88.50 75 PRO A C 1
ATOM 535 O O . PRO A 1 75 ? -19.991 -2.699 23.093 1.00 88.50 75 PRO A O 1
ATOM 538 N N . LEU A 1 76 ? -22.218 -3.000 23.213 1.00 92.12 76 LEU A N 1
ATOM 539 C CA . LEU A 1 76 ? -22.577 -2.289 21.976 1.00 92.12 76 LEU A CA 1
ATOM 540 C C . LEU A 1 76 ? -21.909 -2.864 20.700 1.00 92.12 76 LEU A C 1
ATOM 542 O O . LEU A 1 76 ? -21.231 -2.133 19.978 1.00 92.12 76 LEU A O 1
ATOM 546 N N . PRO A 1 77 ? -22.135 -4.141 20.339 1.00 88.12 77 PRO A N 1
ATOM 547 C CA . PRO A 1 77 ? -21.443 -4.798 19.218 1.00 88.12 77 PRO A CA 1
ATOM 548 C C . PRO A 1 77 ? -21.596 -4.066 17.873 1.00 88.12 77 PRO A C 1
ATOM 550 O O . PRO A 1 77 ? -20.641 -3.971 17.110 1.00 88.12 77 PRO A O 1
ATOM 553 N N . ARG A 1 78 ? -22.767 -3.466 17.616 1.00 91.19 78 ARG A N 1
ATOM 554 C CA . ARG A 1 78 ? -23.027 -2.686 16.394 1.00 91.19 78 ARG A CA 1
ATOM 555 C C . ARG A 1 78 ? -22.159 -1.433 16.283 1.00 91.19 78 ARG A C 1
ATOM 557 O O . ARG A 1 78 ? -21.828 -1.036 15.174 1.00 91.19 78 ARG A O 1
ATOM 564 N N . LEU A 1 79 ? -21.809 -0.802 17.406 1.00 93.06 79 LEU A N 1
ATOM 565 C CA . LEU A 1 79 ? -20.937 0.373 17.396 1.00 93.06 79 LEU A CA 1
ATOM 566 C C . LEU A 1 79 ? -19.531 -0.020 16.939 1.00 93.06 79 LEU A C 1
ATOM 568 O O . LEU A 1 79 ? -18.962 0.657 16.093 1.00 93.06 79 LEU A O 1
ATOM 572 N N . TRP A 1 80 ? -19.004 -1.137 17.443 1.00 93.00 80 TRP A N 1
ATOM 573 C CA . TRP A 1 80 ? -17.709 -1.667 17.013 1.00 93.00 80 TRP A CA 1
ATOM 574 C C . TRP A 1 80 ? -17.692 -2.008 15.523 1.00 93.00 80 TRP A C 1
ATOM 576 O O . TRP A 1 80 ? -16.756 -1.628 14.825 1.00 93.00 80 TRP A O 1
ATOM 586 N N . ASP A 1 81 ? -18.750 -2.649 15.022 1.00 92.62 81 ASP A N 1
ATOM 587 C CA . ASP A 1 81 ? -18.864 -2.976 13.597 1.00 92.62 81 ASP A CA 1
ATOM 588 C C . ASP A 1 81 ? -18.890 -1.704 12.733 1.00 92.62 81 ASP A C 1
ATOM 590 O O . ASP A 1 81 ? -18.195 -1.630 11.722 1.00 92.62 81 ASP A O 1
ATOM 594 N N . LEU A 1 82 ? -19.629 -0.672 13.160 1.00 94.12 82 LEU A N 1
ATOM 595 C CA . LEU A 1 82 ? -19.642 0.632 12.491 1.00 94.12 82 LEU A CA 1
ATOM 596 C C . LEU A 1 82 ? -18.261 1.296 12.506 1.00 94.12 82 LEU A C 1
ATOM 598 O O . LEU A 1 82 ? -17.807 1.760 11.464 1.00 94.12 82 LEU A O 1
ATOM 602 N N . LEU A 1 83 ? -17.573 1.316 13.651 1.00 93.12 83 LEU A N 1
ATOM 603 C CA . LEU A 1 83 ? -16.237 1.907 13.778 1.00 93.12 83 LEU A CA 1
ATOM 604 C C . LEU A 1 83 ? -15.219 1.234 12.852 1.00 93.12 83 LEU A C 1
ATOM 606 O O . LEU A 1 83 ? -14.430 1.925 12.213 1.00 93.12 83 LEU A O 1
ATOM 610 N N . PHE A 1 84 ? -15.260 -0.095 12.732 1.00 92.19 84 PHE A N 1
ATOM 611 C CA . PHE A 1 84 ? -14.395 -0.828 11.805 1.00 92.19 84 PHE A CA 1
ATOM 612 C C . PHE A 1 84 ? -14.788 -0.645 10.342 1.00 92.19 84 PHE A C 1
ATOM 614 O O . PHE A 1 84 ? -13.931 -0.773 9.474 1.00 92.19 84 PHE A O 1
ATOM 621 N N . LEU A 1 85 ? -16.050 -0.323 10.056 1.00 93.56 85 LEU A N 1
ATOM 622 C CA . LEU A 1 85 ? -16.539 -0.103 8.700 1.00 93.56 85 LEU A CA 1
ATOM 623 C C . LEU A 1 85 ? -16.239 1.316 8.181 1.00 93.56 85 LEU A C 1
ATOM 625 O O . LEU A 1 85 ? -16.024 1.488 6.982 1.00 93.56 85 LEU A O 1
ATOM 629 N N . ILE A 1 86 ? -16.175 2.324 9.059 1.00 94.06 86 ILE A N 1
ATOM 630 C CA . ILE A 1 86 ? -15.919 3.732 8.693 1.00 94.06 86 ILE A CA 1
ATOM 631 C C . ILE A 1 86 ? -14.702 3.911 7.764 1.00 94.06 86 ILE A C 1
ATOM 633 O O . ILE A 1 86 ? -14.858 4.592 6.747 1.00 94.06 86 ILE A O 1
ATOM 637 N N . PRO A 1 87 ? -13.520 3.312 8.023 1.00 88.81 87 PRO A N 1
ATOM 638 C CA . PRO A 1 87 ? -12.360 3.464 7.142 1.00 88.81 87 PRO A CA 1
ATOM 639 C C . PRO A 1 87 ? -12.592 2.943 5.720 1.00 88.81 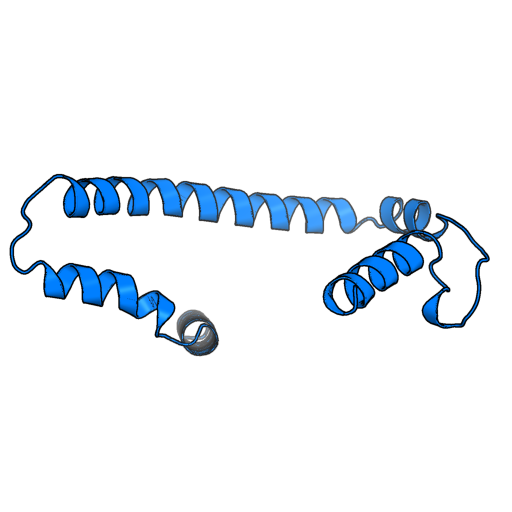87 PRO A C 1
ATOM 641 O O . PRO A 1 87 ? -12.007 3.470 4.782 1.00 88.81 87 PRO A O 1
ATOM 644 N N . PHE A 1 88 ? -13.455 1.936 5.550 1.00 90.38 88 PHE A N 1
ATOM 645 C CA . PHE A 1 88 ? -13.793 1.372 4.240 1.00 90.38 88 PHE A CA 1
ATOM 646 C C . PHE A 1 88 ? -14.856 2.190 3.505 1.00 90.38 88 PHE A C 1
ATOM 648 O O . PHE A 1 88 ? -14.866 2.225 2.277 1.00 90.38 88 PHE A O 1
ATOM 655 N N . LEU A 1 89 ? -15.756 2.842 4.248 1.00 93.25 89 LEU A N 1
ATOM 656 C CA . LEU A 1 89 ? -16.781 3.723 3.682 1.00 93.25 89 LEU A CA 1
ATOM 657 C C . LEU A 1 89 ? -16.229 5.102 3.327 1.00 93.25 89 LEU A C 1
ATOM 659 O O . LEU A 1 89 ? -16.759 5.764 2.437 1.00 93.25 89 LEU A O 1
ATOM 663 N N . THR A 1 90 ? -15.191 5.547 4.034 1.00 93.25 90 THR A N 1
ATOM 664 C CA . THR A 1 90 ? -14.577 6.854 3.809 1.00 93.25 90 THR A CA 1
ATOM 665 C C . THR A 1 90 ? -13.737 6.800 2.536 1.00 93.25 90 THR A C 1
ATOM 667 O O . THR A 1 90 ? -12.777 6.029 2.480 1.00 93.25 90 THR A O 1
ATOM 670 N N . PRO A 1 91 ? -14.043 7.612 1.507 1.00 94.19 91 PRO A N 1
ATOM 671 C CA . PRO A 1 91 ? -13.241 7.628 0.294 1.00 94.19 91 PRO A CA 1
ATOM 672 C C . PRO A 1 91 ? -11.778 7.973 0.618 1.00 94.19 91 PRO A C 1
ATOM 674 O O . PRO A 1 91 ? -11.531 8.974 1.297 1.00 94.19 91 PRO A O 1
ATOM 677 N N . PRO A 1 92 ? -10.789 7.213 0.113 1.00 91.81 92 PRO A N 1
ATOM 678 C CA . PRO A 1 92 ? -9.390 7.362 0.525 1.00 91.81 92 PRO A CA 1
ATOM 679 C C . PRO A 1 92 ? -8.809 8.749 0.215 1.00 91.81 92 PRO A C 1
ATOM 681 O O . PRO A 1 92 ? -7.908 9.214 0.913 1.00 91.81 92 PRO A O 1
ATOM 684 N N . TYR A 1 93 ? -9.347 9.443 -0.795 1.00 93.56 93 TYR A N 1
ATOM 685 C CA . TYR A 1 93 ? -8.912 10.794 -1.149 1.00 93.56 93 TYR A CA 1
ATOM 686 C C . TYR A 1 93 ? -9.195 11.819 -0.038 1.00 93.56 93 TYR A C 1
ATOM 688 O O . TYR A 1 93 ? -8.429 12.767 0.110 1.00 93.56 93 TYR A O 1
ATOM 696 N N . ILE A 1 94 ? -10.260 11.629 0.755 1.00 94.31 94 ILE A N 1
ATOM 697 C CA . ILE A 1 94 ? -10.591 12.515 1.879 1.00 94.31 94 ILE A CA 1
ATOM 698 C C . ILE A 1 94 ? 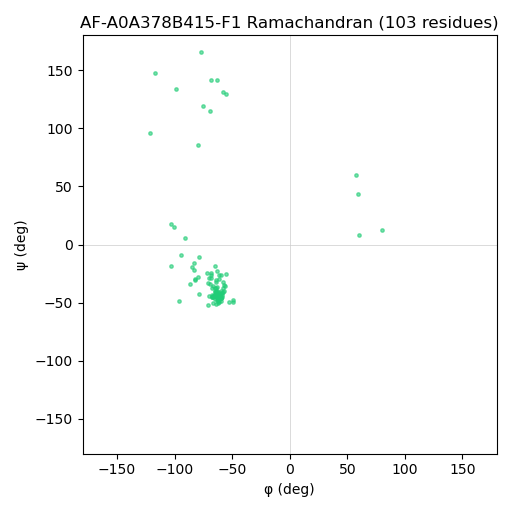-9.478 12.440 2.918 1.00 94.31 94 ILE A C 1
ATOM 700 O O . ILE A 1 94 ? -8.910 13.466 3.277 1.00 94.31 94 ILE A O 1
ATOM 704 N N . SER A 1 95 ? -9.100 11.227 3.325 1.00 90.38 95 SER A N 1
ATOM 705 C CA . SER A 1 95 ? -8.015 11.002 4.283 1.00 90.38 95 SER A CA 1
ATOM 706 C C . SER A 1 95 ? -6.685 11.573 3.786 1.00 90.38 95 SER A C 1
ATOM 708 O O . SER A 1 95 ? -5.966 12.212 4.553 1.00 90.38 95 SER A O 1
ATOM 710 N N . ALA A 1 96 ? -6.377 11.400 2.496 1.00 92.25 96 ALA A N 1
ATOM 711 C CA . ALA A 1 96 ? -5.169 11.958 1.892 1.00 92.25 96 ALA A CA 1
ATOM 712 C C . ALA A 1 96 ? -5.155 13.498 1.934 1.00 92.25 96 ALA A C 1
ATOM 714 O O . ALA A 1 96 ? -4.155 14.091 2.338 1.00 92.25 96 ALA A O 1
ATOM 715 N N . LEU A 1 97 ? -6.264 14.153 1.567 1.00 94.38 97 LEU A N 1
ATOM 716 C CA . LEU A 1 97 ? -6.389 15.615 1.623 1.00 94.38 97 LEU A CA 1
ATOM 717 C C . LEU A 1 97 ? -6.303 16.141 3.057 1.00 94.38 97 LEU A C 1
ATOM 719 O O . LEU A 1 97 ? -5.574 17.098 3.307 1.00 94.38 97 LEU A O 1
ATOM 723 N N . SER A 1 98 ? -6.999 15.509 4.004 1.00 92.50 98 SER A N 1
ATOM 724 C CA . SER A 1 98 ? -6.947 15.889 5.419 1.00 92.50 98 SER A CA 1
ATOM 725 C C . SER A 1 98 ? -5.526 15.822 5.976 1.00 92.50 98 SER A C 1
ATOM 727 O O . SER A 1 98 ? -5.115 16.725 6.699 1.00 92.50 98 SER A O 1
ATOM 729 N N . TRP A 1 99 ? -4.759 14.793 5.607 1.00 92.12 99 TRP A N 1
ATOM 730 C CA . TRP A 1 99 ? -3.367 14.657 6.027 1.00 92.12 99 TRP A CA 1
ATOM 731 C C . TRP A 1 99 ? -2.459 15.725 5.412 1.00 92.12 99 TRP A C 1
ATOM 733 O O . TRP A 1 99 ? -1.651 16.320 6.120 1.00 92.12 99 TRP A O 1
ATOM 743 N N . MET A 1 100 ? -2.617 16.016 4.115 1.00 95.44 100 MET A N 1
ATOM 744 C CA . MET A 1 100 ? -1.863 17.096 3.468 1.00 95.44 100 MET A CA 1
ATOM 745 C C . MET A 1 100 ? -2.118 18.444 4.145 1.00 95.44 100 MET A C 1
ATOM 747 O O . MET A 1 100 ? -1.161 19.150 4.440 1.00 95.44 100 MET A O 1
ATOM 751 N N . LEU A 1 101 ? -3.377 18.772 4.449 1.00 94.44 101 LEU A N 1
ATOM 752 C CA . LEU A 1 101 ? -3.726 20.013 5.145 1.00 94.44 101 LEU A CA 1
ATOM 753 C C . LEU A 1 101 ? -3.143 20.067 6.564 1.00 94.44 101 LEU A C 1
ATOM 755 O O . LEU A 1 101 ? -2.640 21.109 6.967 1.00 94.44 101 LEU A O 1
ATOM 759 N N . ALA A 1 102 ? -3.164 18.953 7.302 1.00 94.62 102 ALA A N 1
ATOM 760 C CA . ALA A 1 102 ? -2.609 18.875 8.655 1.00 94.62 102 ALA A CA 1
ATOM 761 C C . ALA A 1 102 ? -1.076 19.001 8.699 1.00 94.62 102 ALA A C 1
ATOM 763 O O . ALA A 1 102 ? -0.527 19.461 9.692 1.00 94.62 102 ALA A O 1
ATOM 764 N N . LEU A 1 103 ? -0.374 18.584 7.640 1.00 94.62 103 LEU A N 1
ATOM 765 C CA . LEU A 1 103 ? 1.076 18.774 7.514 1.00 94.62 103 LEU A CA 1
ATOM 766 C C . LEU A 1 103 ? 1.462 20.167 6.989 1.00 94.62 103 LEU A C 1
ATOM 768 O O . LEU A 1 103 ? 2.632 20.535 7.059 1.00 94.62 103 LEU A O 1
ATOM 772 N N . GLN A 1 104 ? 0.508 20.903 6.411 1.00 90.75 104 GLN A N 1
ATOM 773 C CA . GLN A 1 104 ? 0.703 22.244 5.850 1.00 90.75 104 GLN A CA 1
ATOM 774 C C . GLN A 1 104 ? 0.352 23.376 6.829 1.00 90.75 104 GLN A C 1
ATOM 776 O O . GLN A 1 104 ? 0.609 24.536 6.506 1.00 90.75 104 GLN A O 1
ATOM 781 N N . SER A 1 105 ? -0.248 23.056 7.981 1.00 65.12 105 SER A N 1
ATOM 782 C CA . SER A 1 105 ? -0.530 23.993 9.081 1.00 65.12 105 SER A CA 1
ATOM 783 C C . SER A 1 105 ? 0.672 24.178 9.996 1.00 65.12 105 SER A C 1
ATOM 785 O O . SER A 1 105 ? 0.931 25.336 10.385 1.00 65.12 105 SER A O 1
#